Protein AF-A0A2E4WPM1-F1 (afdb_monomer_lite)

Foldseek 3Di:
DQVVLLVLLVVLQVVLVVLVVQLVVLCVVCVVDPDVPSVVSSVVSVVSSVVSNVSSVVSNCCRVPPD

Radius of gyration: 15.11 Å; chains: 1; bounding box: 34×13×42 Å

Secondary structure (DSSP, 8-state):
--HHHHHHHHHHHHHHHHHHHHHHHHHHHHHHSS-THHHHHHHHHHHHHHHHHHHHHHHHHHHHH--

Structure (mmCIF, N/CA/C/O backbone):
data_AF-A0A2E4WPM1-F1
#
_entry.id   AF-A0A2E4WPM1-F1
#
loop_
_atom_site.group_PDB
_atom_site.id
_atom_site.type_symbol
_atom_site.label_atom_id
_atom_site.label_alt_id
_atom_site.label_comp_id
_atom_site.label_asym_id
_atom_site.label_entity_id
_atom_site.label_seq_id
_atom_site.pdbx_PDB_ins_code
_atom_site.Cartn_x
_atom_site.Cartn_y
_atom_site.Cartn_z
_atom_site.occupancy
_atom_site.B_iso_or_equiv
_atom_site.auth_seq_id
_atom_site.auth_comp_id
_atom_site.auth_asym_id
_atom_site.auth_atom_id
_atom_site.pdbx_PDB_model_num
ATOM 1 N N . MET A 1 1 ? -14.210 3.026 21.327 1.00 64.00 1 MET A N 1
ATOM 2 C CA . MET A 1 1 ? -13.013 2.967 20.474 1.00 64.00 1 MET A CA 1
ATOM 3 C C . MET A 1 1 ? -12.387 1.605 20.643 1.00 64.00 1 MET A C 1
ATOM 5 O O . MET A 1 1 ? -11.906 1.280 21.727 1.00 64.00 1 MET A O 1
ATOM 9 N N . ASP A 1 2 ? -12.473 0.801 19.598 1.00 82.81 2 ASP A N 1
ATOM 10 C CA . ASP A 1 2 ? -11.999 -0.575 19.615 1.00 82.81 2 ASP A CA 1
ATOM 11 C C . ASP A 1 2 ? -10.507 -0.596 19.249 1.00 82.81 2 ASP A C 1
ATOM 13 O O . ASP A 1 2 ? -10.123 -0.464 18.085 1.00 82.81 2 ASP A O 1
ATOM 17 N N . LYS A 1 3 ? -9.643 -0.669 20.271 1.00 83.69 3 LYS A N 1
ATOM 18 C CA . LYS A 1 3 ? -8.183 -0.525 20.112 1.00 83.69 3 LYS A CA 1
ATOM 19 C C . LYS A 1 3 ? -7.587 -1.587 19.181 1.00 83.69 3 LYS A C 1
ATOM 21 O O . LYS A 1 3 ? -6.604 -1.312 18.501 1.00 83.69 3 LYS A O 1
ATOM 26 N N . ILE A 1 4 ? -8.197 -2.773 19.127 1.00 86.56 4 ILE A N 1
ATOM 27 C CA . ILE A 1 4 ? -7.742 -3.893 18.295 1.00 86.56 4 ILE A CA 1
ATOM 28 C C . ILE A 1 4 ? -8.005 -3.592 16.816 1.00 86.56 4 ILE A C 1
ATOM 30 O O . ILE A 1 4 ? -7.111 -3.729 15.981 1.00 86.56 4 ILE A O 1
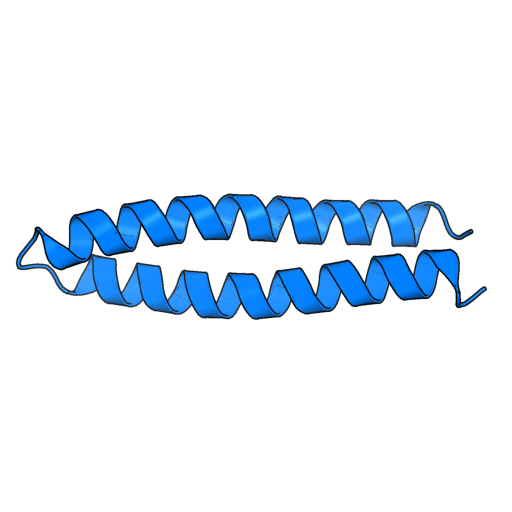ATOM 34 N N . LYS A 1 5 ? -9.210 -3.113 16.485 1.00 84.12 5 LYS A N 1
ATOM 35 C CA . LYS A 1 5 ? -9.557 -2.716 15.111 1.00 84.12 5 LYS A CA 1
ATOM 36 C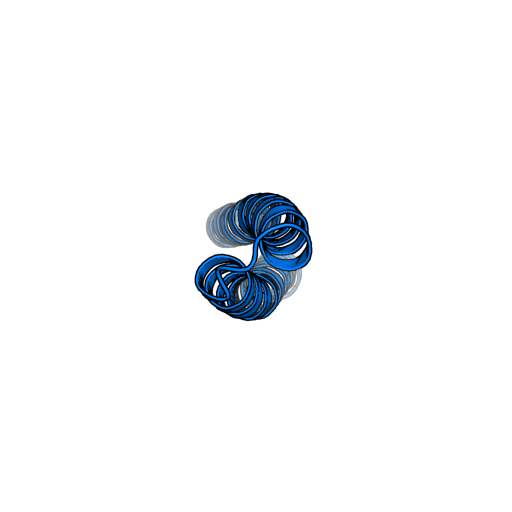 C . LYS A 1 5 ? -8.719 -1.532 14.636 1.00 84.12 5 LYS A C 1
ATOM 38 O O . LYS A 1 5 ? -8.281 -1.522 13.487 1.00 84.12 5 LYS A O 1
ATOM 43 N N . LEU A 1 6 ? -8.432 -0.583 15.530 1.00 88.50 6 LEU A N 1
ATOM 44 C CA . LEU A 1 6 ? -7.565 0.552 15.224 1.00 88.50 6 LEU A CA 1
ATOM 45 C C . LEU A 1 6 ? -6.134 0.099 14.900 1.00 88.50 6 LEU A C 1
ATOM 47 O O . LEU A 1 6 ? -5.582 0.511 13.883 1.00 88.50 6 LEU A O 1
ATOM 51 N N . ALA A 1 7 ? -5.555 -0.787 15.719 1.00 90.25 7 ALA A N 1
ATOM 52 C CA . ALA A 1 7 ? -4.226 -1.345 15.473 1.00 90.25 7 ALA A CA 1
ATOM 53 C C . ALA A 1 7 ? -4.161 -2.106 14.137 1.00 90.25 7 ALA A C 1
ATOM 55 O O . ALA A 1 7 ? -3.231 -1.901 13.358 1.00 90.25 7 ALA A O 1
ATOM 56 N N . ASN A 1 8 ? -5.184 -2.909 13.824 1.00 89.25 8 ASN A N 1
ATOM 57 C CA . ASN A 1 8 ? -5.285 -3.600 12.536 1.00 89.25 8 ASN A CA 1
ATOM 58 C C . ASN A 1 8 ? -5.388 -2.621 11.360 1.00 89.25 8 ASN A C 1
ATOM 60 O O . ASN A 1 8 ? -4.732 -2.812 10.339 1.00 89.25 8 ASN A O 1
ATOM 64 N N . GLY A 1 9 ? -6.179 -1.556 11.497 1.00 89.00 9 GLY A N 1
ATOM 65 C CA . GLY A 1 9 ? -6.300 -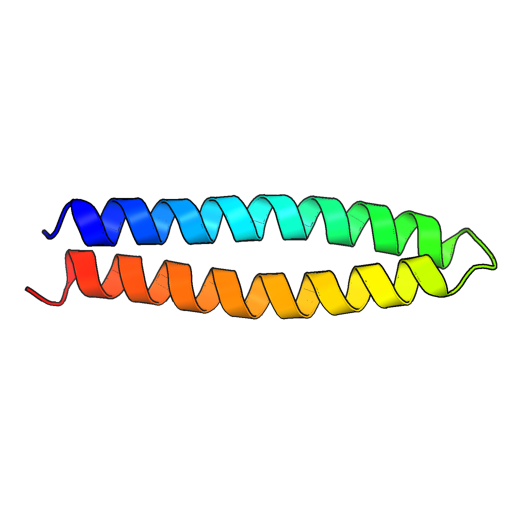0.517 10.479 1.00 89.00 9 GLY A CA 1
ATOM 66 C C . GLY A 1 9 ? -4.975 0.195 10.199 1.00 89.00 9 GLY A C 1
ATOM 67 O O . GLY A 1 9 ? -4.589 0.339 9.039 1.00 89.00 9 GLY A O 1
ATOM 68 N N . ILE A 1 10 ? -4.235 0.550 11.253 1.00 91.06 10 ILE A N 1
ATOM 69 C CA . ILE A 1 10 ? -2.887 1.126 11.139 1.00 91.06 10 ILE A CA 1
ATOM 70 C C . ILE A 1 10 ? -1.930 0.128 10.476 1.00 91.06 10 ILE A C 1
ATOM 72 O O . ILE A 1 10 ? -1.184 0.515 9.582 1.00 91.06 10 ILE A O 1
ATOM 76 N N . MET A 1 11 ? -1.982 -1.158 10.842 1.00 92.56 11 MET A N 1
ATOM 77 C CA . MET A 1 11 ? -1.164 -2.203 10.216 1.00 92.56 11 MET A CA 1
ATOM 78 C C . MET A 1 11 ? -1.405 -2.286 8.702 1.00 92.56 11 MET A C 1
ATOM 80 O O . MET A 1 11 ? -0.449 -2.328 7.931 1.00 92.56 11 MET A O 1
ATOM 84 N N . TYR A 1 12 ? -2.667 -2.264 8.263 1.00 91.94 12 TYR A N 1
ATOM 85 C CA . TYR A 1 12 ? -3.009 -2.287 6.839 1.00 91.94 12 TYR A CA 1
ATOM 86 C C . TYR A 1 12 ? -2.519 -1.040 6.092 1.00 91.94 12 TYR A C 1
ATOM 88 O O . TYR A 1 12 ? -2.014 -1.168 4.977 1.00 91.94 12 TYR A O 1
ATOM 96 N N . ILE A 1 13 ? -2.596 0.148 6.703 1.00 91.19 13 ILE A N 1
ATOM 97 C CA . ILE A 1 13 ? -2.043 1.376 6.111 1.00 91.19 13 ILE A CA 1
ATOM 98 C C . ILE A 1 13 ? -0.516 1.307 6.016 1.00 91.19 13 ILE A C 1
ATOM 100 O O . ILE A 1 13 ? 0.041 1.646 4.974 1.00 91.19 13 ILE A O 1
ATOM 104 N N . SER A 1 14 ? 0.164 0.818 7.053 1.00 92.00 14 SER A N 1
ATOM 105 C CA . SER A 1 14 ? 1.616 0.608 7.024 1.00 92.00 14 SER A CA 1
ATOM 106 C C . SER A 1 14 ? 2.024 -0.367 5.917 1.00 92.00 14 SER A C 1
ATOM 108 O O . SER A 1 14 ? 2.999 -0.124 5.206 1.00 92.00 14 SER A O 1
ATOM 110 N N . MET A 1 15 ? 1.245 -1.435 5.711 1.00 89.62 15 MET A N 1
ATOM 111 C CA . MET A 1 15 ? 1.451 -2.380 4.611 1.00 89.62 15 MET A CA 1
ATOM 112 C C . MET A 1 15 ? 1.281 -1.692 3.248 1.00 89.62 15 MET A C 1
ATOM 114 O O . MET A 1 15 ? 2.121 -1.857 2.368 1.00 89.62 15 MET A O 1
ATOM 118 N N . ALA A 1 16 ? 0.234 -0.877 3.081 1.00 90.00 16 ALA A N 1
ATOM 119 C CA . ALA A 1 16 ? 0.002 -0.117 1.853 1.00 90.00 16 ALA A CA 1
ATOM 120 C C . ALA A 1 16 ? 1.160 0.849 1.550 1.00 90.00 16 ALA A C 1
ATOM 122 O O . ALA A 1 16 ? 1.589 0.950 0.405 1.00 90.00 16 ALA A O 1
ATOM 123 N N . LEU A 1 17 ? 1.712 1.501 2.577 1.00 90.94 17 LEU A N 1
ATOM 124 C CA . LEU A 1 17 ? 2.879 2.382 2.469 1.00 90.94 17 LEU A CA 1
ATOM 125 C C . LEU A 1 17 ? 4.110 1.656 1.922 1.00 90.94 17 LEU A C 1
ATOM 127 O O . LEU A 1 17 ? 4.738 2.147 0.986 1.00 90.94 17 LEU A O 1
ATOM 131 N N . LEU A 1 18 ? 4.421 0.465 2.439 1.00 90.00 18 LEU A N 1
ATOM 132 C CA . LEU A 1 18 ? 5.513 -0.355 1.903 1.00 90.00 18 LEU A CA 1
ATOM 133 C C . LEU A 1 18 ? 5.275 -0.706 0.430 1.00 90.00 18 LEU A C 1
ATOM 135 O O . LEU A 1 18 ? 6.174 -0.549 -0.395 1.00 90.00 18 LEU A O 1
ATOM 139 N N . PHE A 1 19 ? 4.048 -1.096 0.084 1.00 89.12 19 PHE A N 1
ATOM 140 C CA . PHE A 1 19 ? 3.669 -1.391 -1.296 1.00 89.12 19 PHE A CA 1
ATOM 141 C C . PHE A 1 19 ? 3.776 -0.171 -2.226 1.00 89.12 19 PHE A C 1
ATOM 143 O O . PHE A 1 19 ? 4.173 -0.348 -3.375 1.00 89.12 19 PHE A O 1
ATOM 150 N N . ILE A 1 20 ? 3.497 1.052 -1.752 1.00 91.50 20 ILE A N 1
ATOM 151 C CA . ILE A 1 20 ? 3.703 2.298 -2.519 1.00 91.50 20 ILE A CA 1
ATOM 152 C C . ILE A 1 20 ? 5.177 2.458 -2.898 1.00 91.50 20 ILE A C 1
ATOM 154 O O . ILE A 1 20 ? 5.491 2.678 -4.070 1.00 91.50 20 ILE A O 1
ATOM 158 N N . PHE A 1 21 ? 6.093 2.303 -1.939 1.00 92.00 21 PHE A N 1
ATOM 159 C CA . PHE A 1 21 ? 7.527 2.418 -2.212 1.00 92.00 21 PHE A CA 1
ATOM 160 C C . PHE A 1 21 ? 8.025 1.312 -3.146 1.00 92.00 21 PHE A C 1
ATOM 162 O O . PHE A 1 2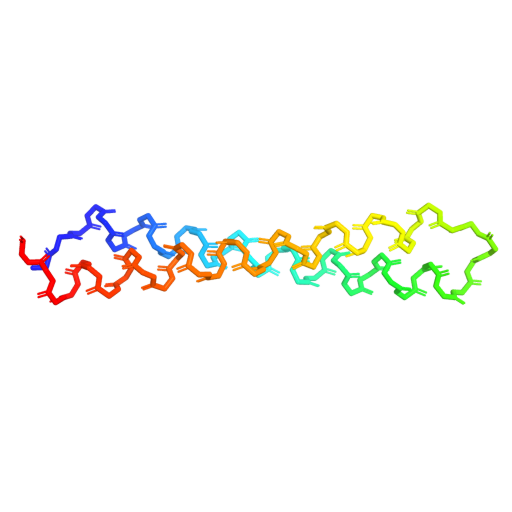1 ? 8.748 1.588 -4.105 1.00 92.00 21 PHE A O 1
ATOM 169 N N . THR A 1 22 ? 7.611 0.064 -2.914 1.00 89.56 22 THR A N 1
ATOM 170 C CA . THR A 1 22 ? 7.982 -1.064 -3.776 1.00 89.56 22 THR A CA 1
ATOM 171 C C . THR A 1 22 ? 7.437 -0.901 -5.195 1.00 89.56 22 THR A C 1
ATOM 173 O O . THR A 1 22 ? 8.161 -1.182 -6.153 1.00 89.56 22 THR A O 1
ATOM 176 N N . ALA A 1 23 ? 6.207 -0.402 -5.352 1.00 91.69 23 ALA A N 1
ATOM 177 C CA . ALA A 1 23 ? 5.630 -0.088 -6.655 1.00 91.69 23 ALA A CA 1
ATOM 178 C C . ALA A 1 23 ? 6.445 0.995 -7.367 1.00 91.69 23 ALA A C 1
ATOM 180 O O . ALA A 1 23 ? 6.853 0.787 -8.503 1.00 91.69 23 ALA A O 1
ATOM 181 N N . ALA A 1 24 ? 6.755 2.109 -6.697 1.00 90.81 24 ALA A N 1
ATOM 182 C CA . ALA A 1 24 ? 7.522 3.205 -7.288 1.00 90.81 24 ALA A CA 1
ATOM 183 C C . ALA A 1 24 ? 8.911 2.756 -7.780 1.00 90.81 24 ALA A C 1
ATOM 185 O O . ALA A 1 24 ? 9.296 3.055 -8.912 1.00 90.81 24 ALA A O 1
ATOM 186 N N . LEU A 1 25 ? 9.640 1.980 -6.968 1.00 91.12 25 LEU A N 1
ATOM 187 C CA . LEU A 1 25 ? 10.946 1.434 -7.350 1.00 91.12 25 LEU A CA 1
ATOM 188 C C . LEU A 1 25 ? 10.841 0.433 -8.511 1.00 91.12 25 LEU A C 1
ATOM 190 O O . LEU A 1 25 ? 11.676 0.452 -9.417 1.00 91.12 25 LEU A O 1
ATOM 194 N N . SER A 1 26 ? 9.814 -0.421 -8.501 1.00 89.56 26 SER A N 1
ATOM 195 C CA . SER A 1 26 ? 9.585 -1.412 -9.560 1.00 89.56 26 SER A CA 1
ATOM 196 C C . SER A 1 26 ? 9.185 -0.748 -10.877 1.00 89.56 26 SER A C 1
ATOM 198 O O . SER A 1 26 ? 9.742 -1.095 -11.913 1.00 89.56 26 SER A O 1
ATOM 200 N N . LEU A 1 27 ? 8.304 0.259 -10.848 1.00 88.56 27 LEU A N 1
ATOM 201 C CA . LEU A 1 27 ? 7.939 1.045 -12.031 1.00 88.56 27 LEU A CA 1
ATOM 202 C C . LEU A 1 27 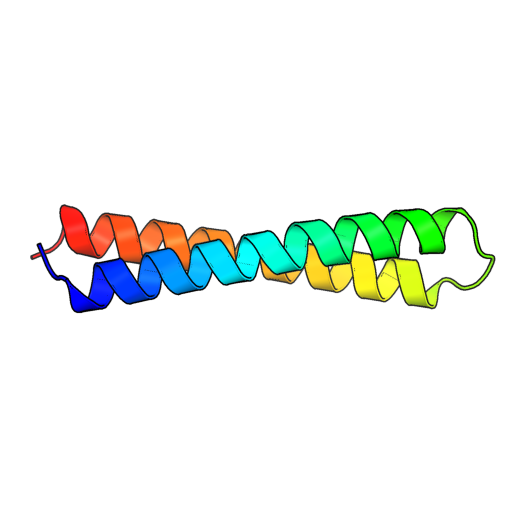? 9.157 1.790 -12.580 1.00 88.56 27 LEU A C 1
ATOM 204 O O . LEU A 1 27 ? 9.420 1.716 -13.774 1.00 88.56 27 LEU A O 1
ATOM 208 N N . SER A 1 28 ? 9.937 2.458 -11.724 1.00 89.50 28 SER A N 1
ATOM 209 C CA . SER A 1 28 ? 11.134 3.191 -12.157 1.00 89.50 28 SER A CA 1
ATOM 210 C C . SER A 1 28 ? 12.141 2.280 -12.869 1.00 89.50 28 SER A C 1
ATOM 212 O O . SER A 1 28 ? 12.623 2.618 -13.954 1.00 89.50 28 SER A O 1
ATOM 214 N N . LYS A 1 29 ? 12.409 1.089 -12.317 1.00 87.62 29 LYS A N 1
ATOM 215 C CA . LYS A 1 29 ? 13.264 0.092 -12.977 1.00 87.62 29 LYS A CA 1
ATOM 216 C C . LYS A 1 29 ? 12.628 -0.491 -14.237 1.00 87.62 29 LYS A C 1
ATOM 218 O O . LYS A 1 29 ? 13.341 -0.705 -15.213 1.00 87.62 29 LYS A O 1
ATOM 223 N N . GLY A 1 30 ? 11.318 -0.724 -14.222 1.00 87.81 30 GLY A N 1
ATOM 224 C CA . GLY A 1 30 ? 10.566 -1.288 -15.340 1.00 87.81 30 GLY A CA 1
ATOM 225 C C . GLY A 1 30 ? 10.450 -0.365 -16.549 1.00 87.81 30 GLY A C 1
ATOM 226 O O . GLY A 1 30 ? 10.453 -0.858 -17.665 1.00 87.81 30 GLY A O 1
ATOM 227 N N . PHE A 1 31 ? 10.419 0.956 -16.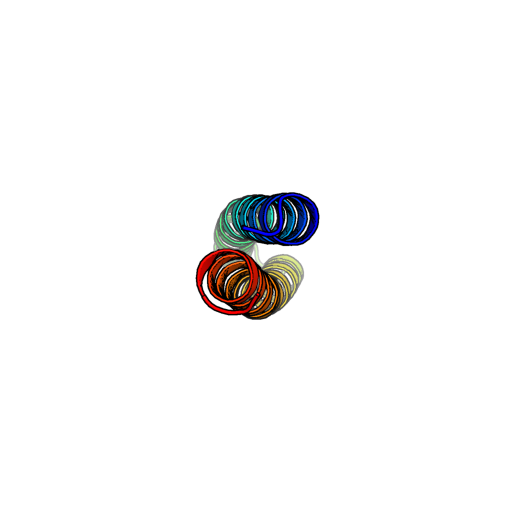358 1.00 85.50 31 PHE A N 1
ATOM 228 C CA . PHE A 1 31 ? 10.471 1.913 -17.472 1.00 85.50 31 PHE A CA 1
ATOM 229 C C . PHE A 1 31 ? 11.884 2.116 -18.033 1.00 85.50 31 PHE A C 1
ATOM 231 O O . PHE A 1 31 ? 12.028 2.574 -19.161 1.00 85.50 31 PHE A O 1
ATOM 238 N N . THR A 1 32 ? 12.920 1.792 -17.254 1.00 86.38 32 THR A N 1
ATOM 239 C CA . THR A 1 32 ? 14.328 1.968 -17.657 1.00 86.38 32 THR A CA 1
ATOM 240 C C . THR A 1 32 ? 14.929 0.695 -18.264 1.00 86.38 32 THR A C 1
ATOM 242 O O . THR A 1 32 ? 15.895 0.764 -19.017 1.00 86.38 32 THR A O 1
ATOM 245 N N . SER A 1 33 ? 14.384 -0.477 -17.934 1.00 75.88 33 SER A N 1
ATOM 246 C CA . SER A 1 33 ? 14.875 -1.777 -18.404 1.00 75.88 33 SER A CA 1
ATOM 247 C C . SER A 1 33 ? 13.942 -2.343 -19.473 1.00 75.88 33 SER A C 1
ATOM 249 O O . SER A 1 33 ? 12.732 -2.248 -19.324 1.00 75.88 33 SER A O 1
ATOM 251 N N . GLU A 1 34 ? 14.464 -3.058 -20.475 1.00 80.31 34 GLU A N 1
ATOM 252 C CA . GLU A 1 34 ? 13.639 -3.792 -21.465 1.00 80.31 34 GLU A CA 1
ATOM 253 C C . GLU A 1 34 ? 12.834 -4.961 -20.852 1.00 80.31 34 GLU A C 1
ATOM 255 O O . GLU A 1 34 ? 12.064 -5.645 -21.526 1.00 80.31 34 GLU A O 1
ATOM 260 N N . ASN A 1 35 ? 13.010 -5.218 -19.552 1.00 78.00 35 ASN A N 1
ATOM 261 C CA . ASN A 1 35 ? 12.344 -6.296 -18.845 1.00 78.00 35 ASN A CA 1
ATOM 262 C C . ASN A 1 35 ? 10.997 -5.845 -18.259 1.00 78.00 35 ASN A C 1
ATOM 264 O O . ASN A 1 35 ? 10.916 -5.317 -17.144 1.00 78.00 35 ASN A O 1
ATOM 268 N N . ASN A 1 36 ? 9.928 -6.161 -18.990 1.00 83.25 36 ASN A N 1
ATOM 269 C CA . ASN A 1 36 ? 8.542 -5.873 -18.615 1.00 83.25 36 ASN A CA 1
ATOM 270 C C . ASN A 1 36 ? 8.089 -6.524 -17.294 1.00 83.25 36 ASN A C 1
ATOM 272 O O . ASN A 1 36 ? 7.064 -6.121 -16.742 1.00 83.25 36 ASN A O 1
ATOM 276 N N . LEU A 1 37 ? 8.833 -7.493 -16.744 1.00 87.00 37 LEU A N 1
ATOM 277 C CA . LEU A 1 37 ? 8.492 -8.122 -15.462 1.00 87.00 37 LEU A CA 1
ATOM 278 C C . LEU A 1 37 ? 8.387 -7.100 -14.322 1.00 87.00 37 LEU A C 1
ATOM 280 O O . LEU A 1 37 ? 7.484 -7.201 -13.494 1.00 87.00 37 LEU A O 1
ATOM 284 N N . PHE A 1 38 ? 9.251 -6.083 -14.297 1.00 86.62 38 PHE A N 1
ATOM 285 C CA . PHE A 1 38 ? 9.216 -5.053 -13.254 1.00 86.62 38 PHE A CA 1
ATOM 286 C C . PHE A 1 38 ? 7.990 -4.136 -13.366 1.00 86.62 38 PHE A C 1
ATOM 288 O O . PHE A 1 38 ? 7.452 -3.713 -12.341 1.00 86.62 38 PHE A O 1
ATOM 295 N N . LEU A 1 39 ? 7.497 -3.890 -14.586 1.00 86.81 39 LEU A N 1
ATOM 296 C CA . LEU A 1 39 ? 6.246 -3.160 -14.809 1.00 86.81 39 LEU A CA 1
ATOM 297 C C . LEU A 1 39 ? 5.038 -3.967 -14.324 1.00 86.81 39 LEU A C 1
ATOM 299 O O . LEU A 1 39 ? 4.158 -3.412 -13.668 1.00 86.81 39 LEU A O 1
ATOM 303 N N . ILE A 1 40 ? 5.019 -5.278 -14.583 1.00 89.38 40 ILE A N 1
ATOM 304 C CA . ILE A 1 40 ? 3.944 -6.174 -14.131 1.00 89.38 40 ILE A CA 1
ATOM 305 C C . ILE A 1 40 ? 3.911 -6.245 -12.600 1.00 89.38 40 ILE A C 1
ATOM 307 O O . ILE A 1 40 ? 2.853 -6.061 -12.000 1.00 89.38 40 ILE A O 1
ATOM 311 N N . VAL A 1 41 ? 5.066 -6.449 -11.955 1.00 90.06 41 VAL A N 1
ATOM 312 C CA . VAL A 1 41 ? 5.183 -6.453 -10.484 1.00 90.06 41 VAL A CA 1
ATOM 313 C C . VAL A 1 41 ? 4.720 -5.119 -9.904 1.00 90.06 41 VAL A C 1
ATOM 315 O O . VAL A 1 41 ? 3.929 -5.089 -8.964 1.00 90.06 41 VAL A O 1
ATOM 318 N N . GLY A 1 42 ? 5.147 -4.016 -10.516 1.00 88.62 42 GLY A N 1
ATOM 319 C CA . GLY A 1 42 ? 4.697 -2.676 -10.182 1.00 88.62 42 GLY A CA 1
ATOM 320 C C . GLY A 1 42 ? 3.178 -2.503 -10.242 1.00 88.62 42 GLY A C 1
ATOM 321 O O . GLY A 1 42 ? 2.571 -2.013 -9.290 1.00 88.62 42 GLY A O 1
ATOM 322 N N . GLY A 1 43 ? 2.554 -2.956 -11.331 1.00 89.75 43 GLY A N 1
ATOM 323 C CA . GLY A 1 43 ? 1.102 -2.925 -11.513 1.00 89.75 43 GLY A CA 1
ATOM 324 C C . GLY A 1 43 ? 0.349 -3.749 -10.466 1.00 89.75 43 GLY A C 1
ATOM 325 O O . GLY A 1 43 ? -0.629 -3.271 -9.892 1.00 89.75 43 GLY A O 1
ATOM 326 N N . ILE A 1 44 ? 0.832 -4.954 -10.146 1.00 91.88 44 ILE A N 1
ATOM 327 C CA . ILE A 1 44 ? 0.251 -5.797 -9.088 1.00 91.88 44 ILE A CA 1
ATOM 328 C C . ILE A 1 44 ? 0.365 -5.105 -7.725 1.00 91.88 44 ILE A C 1
ATOM 330 O O . ILE A 1 44 ? -0.601 -5.087 -6.958 1.00 91.88 44 ILE A O 1
ATOM 334 N N . CYS A 1 45 ? 1.513 -4.487 -7.432 1.00 90.94 45 CYS A N 1
ATOM 335 C CA . CYS A 1 45 ? 1.686 -3.724 -6.202 1.00 90.94 45 CYS A CA 1
ATOM 336 C C . CYS A 1 45 ? 0.671 -2.582 -6.104 1.00 90.94 45 CYS A C 1
ATOM 338 O O . CYS A 1 45 ? 0.096 -2.403 -5.035 1.00 90.94 45 CYS A O 1
ATOM 340 N N . ILE A 1 46 ? 0.377 -1.873 -7.201 1.00 91.19 46 ILE A N 1
ATOM 341 C CA . ILE A 1 46 ? -0.633 -0.802 -7.222 1.00 91.19 46 ILE A CA 1
ATOM 342 C C . ILE A 1 46 ? -2.021 -1.317 -6.829 1.00 91.19 46 ILE A C 1
ATOM 344 O O . ILE A 1 46 ? -2.681 -0.711 -5.984 1.00 91.19 46 ILE A O 1
ATOM 348 N N . VAL A 1 47 ? -2.451 -2.462 -7.363 1.00 92.62 47 VAL A N 1
ATOM 349 C CA . VAL A 1 47 ? -3.726 -3.088 -6.964 1.00 92.62 47 VAL A CA 1
ATOM 350 C C . VAL A 1 47 ? -3.723 -3.436 -5.470 1.00 92.62 47 VAL A C 1
ATOM 352 O O . VAL A 1 47 ? -4.704 -3.184 -4.766 1.00 92.62 47 VAL A O 1
ATOM 355 N N . GLY A 1 48 ? -2.596 -3.942 -4.962 1.00 90.75 48 GLY A N 1
ATOM 356 C CA . GLY A 1 48 ? -2.394 -4.200 -3.536 1.00 90.75 48 GLY A CA 1
ATOM 357 C C . GLY A 1 48 ? -2.544 -2.946 -2.667 1.00 90.75 48 GLY A C 1
ATOM 358 O O . GLY A 1 48 ? -3.193 -3.009 -1.623 1.00 90.75 48 GLY A O 1
ATOM 359 N N . ILE A 1 49 ? -2.019 -1.797 -3.111 1.00 91.88 49 ILE A N 1
ATOM 360 C CA . ILE A 1 49 ? -2.141 -0.509 -2.401 1.00 91.88 49 ILE A CA 1
ATOM 361 C C . ILE A 1 49 ? -3.610 -0.126 -2.237 1.00 91.88 49 ILE A C 1
ATOM 363 O O . ILE A 1 49 ? -4.023 0.216 -1.130 1.00 91.88 49 ILE A O 1
ATOM 367 N N . PHE A 1 50 ? -4.411 -0.211 -3.303 1.00 91.50 50 PHE A N 1
ATOM 368 C CA . PHE A 1 50 ? -5.836 0.119 -3.229 1.00 91.50 50 PHE A CA 1
ATOM 369 C C . PHE A 1 50 ? -6.589 -0.811 -2.276 1.00 91.50 50 PHE A C 1
ATOM 371 O O . PHE A 1 50 ? -7.382 -0.340 -1.460 1.00 91.50 50 PHE A O 1
ATOM 378 N N . TYR A 1 51 ? -6.306 -2.115 -2.320 1.00 92.44 51 TYR A N 1
ATOM 379 C CA . TYR A 1 51 ? -6.939 -3.086 -1.430 1.00 92.44 51 TYR A CA 1
ATOM 380 C C . TYR A 1 51 ? -6.587 -2.845 0.046 1.00 92.44 51 TYR A C 1
ATOM 382 O O . TYR A 1 51 ? -7.478 -2.743 0.895 1.00 92.44 51 TYR A O 1
ATOM 390 N N . PHE A 1 52 ? -5.296 -2.714 0.364 1.00 91.44 52 PHE A N 1
ATOM 391 C CA . PHE A 1 52 ? -4.841 -2.482 1.736 1.00 91.44 52 PHE A CA 1
ATOM 392 C C . PHE A 1 52 ? -5.227 -1.095 2.253 1.00 91.44 52 PHE A C 1
ATOM 394 O O . PHE A 1 52 ? -5.631 -0.974 3.407 1.00 91.44 52 PHE A O 1
ATOM 401 N N . GLY A 1 53 ? -5.176 -0.070 1.403 1.00 91.50 53 GLY A N 1
ATOM 402 C CA . GLY A 1 53 ? -5.599 1.288 1.735 1.00 91.50 53 GLY A CA 1
ATOM 403 C C . GLY A 1 53 ? -7.091 1.366 2.053 1.00 91.50 53 GLY A C 1
ATOM 404 O O . GLY A 1 53 ? -7.461 1.921 3.087 1.00 91.50 53 GLY A O 1
ATOM 405 N N . TYR A 1 54 ? -7.942 0.745 1.226 1.00 91.75 54 TYR A N 1
ATOM 406 C CA . TYR A 1 54 ? -9.379 0.657 1.490 1.00 91.75 54 TYR A CA 1
ATOM 407 C C . TYR A 1 54 ? -9.651 -0.082 2.804 1.00 91.75 54 TYR A C 1
ATOM 409 O O . TYR A 1 54 ? -10.265 0.473 3.711 1.00 91.75 54 TYR A O 1
ATOM 417 N N . LYS A 1 55 ? -9.111 -1.297 2.960 1.00 90.44 55 LYS A N 1
ATOM 418 C CA . LYS A 1 55 ? -9.329 -2.123 4.157 1.00 90.44 55 LYS A CA 1
ATOM 419 C C . LYS A 1 55 ? -8.801 -1.466 5.438 1.00 90.44 55 LYS A C 1
ATOM 421 O O . LYS A 1 55 ? -9.426 -1.584 6.497 1.00 90.44 55 LYS A O 1
ATOM 426 N N . GLY A 1 56 ? -7.668 -0.770 5.342 1.00 90.94 56 GLY A N 1
ATOM 427 C CA . GLY A 1 56 ? -7.079 0.014 6.422 1.00 90.94 56 GLY A CA 1
ATOM 428 C C . GLY A 1 56 ? -7.976 1.175 6.834 1.00 90.94 56 GLY A C 1
ATOM 429 O O . GLY A 1 56 ? -8.357 1.253 8.000 1.00 90.94 56 GLY A O 1
ATOM 430 N N . MET A 1 57 ? -8.398 2.013 5.880 1.00 90.56 57 MET A N 1
ATOM 431 C CA . MET A 1 57 ? -9.327 3.115 6.152 1.00 90.56 57 MET A CA 1
ATOM 432 C C . MET A 1 57 ? -10.653 2.626 6.733 1.00 90.56 57 MET A C 1
ATOM 434 O O . MET A 1 57 ? -11.103 3.175 7.735 1.00 90.56 57 MET A O 1
ATOM 438 N N . THR A 1 58 ? -11.256 1.573 6.175 1.00 90.75 58 THR A N 1
ATOM 439 C CA . THR A 1 58 ? -12.514 1.023 6.700 1.00 90.75 58 THR A CA 1
ATOM 440 C C . THR A 1 58 ? -12.345 0.504 8.127 1.00 90.75 58 THR A C 1
ATOM 442 O O . THR A 1 58 ? -13.185 0.795 8.969 1.00 90.75 58 THR A O 1
ATOM 445 N N . SER A 1 59 ? -11.244 -0.191 8.441 1.00 89.56 59 SER A N 1
ATOM 446 C CA . SER A 1 59 ? -10.984 -0.680 9.807 1.00 89.56 59 SER A CA 1
ATOM 447 C C . SER A 1 59 ? -10.773 0.456 10.807 1.00 89.56 59 SER A C 1
ATOM 449 O O . SER A 1 59 ? -11.228 0.356 11.945 1.00 89.56 59 SER A O 1
ATOM 451 N N . ILE A 1 60 ? -10.106 1.540 10.397 1.00 90.44 60 ILE A N 1
ATOM 452 C CA . ILE A 1 60 ? -9.939 2.736 11.233 1.00 90.44 60 ILE A CA 1
ATOM 453 C C . ILE A 1 60 ? -11.296 3.403 11.464 1.00 90.44 60 ILE A C 1
ATOM 455 O O . ILE A 1 60 ? -11.657 3.664 12.609 1.00 90.44 60 ILE A O 1
ATOM 459 N N . LEU A 1 61 ? -12.070 3.636 10.401 1.00 88.81 61 LEU A N 1
ATOM 460 C CA . LEU A 1 61 ? -13.395 4.246 10.499 1.00 88.81 61 LEU A CA 1
ATOM 461 C C . LEU A 1 61 ? -14.337 3.409 11.364 1.00 88.81 61 LEU A C 1
ATOM 463 O O . LEU A 1 61 ? -14.986 3.961 12.247 1.00 88.81 61 LEU A O 1
ATOM 467 N N . ASP A 1 62 ? -14.367 2.090 11.184 1.00 89.81 62 ASP A N 1
ATOM 468 C CA . ASP A 1 62 ? -15.155 1.209 12.041 1.00 89.81 62 ASP A CA 1
ATOM 469 C C . ASP A 1 62 ? -14.653 1.268 13.493 1.00 89.81 62 ASP A C 1
ATOM 471 O O . ASP A 1 62 ? -15.469 1.370 14.395 1.00 89.81 62 ASP A O 1
ATOM 475 N N . ALA A 1 63 ? -13.343 1.313 13.759 1.00 87.56 63 ALA A N 1
ATOM 476 C CA . ALA A 1 63 ? -12.819 1.415 15.129 1.00 87.56 63 ALA A CA 1
ATOM 477 C C . ALA A 1 63 ? -13.224 2.708 15.871 1.00 87.56 63 ALA A C 1
ATOM 479 O O . ALA A 1 63 ? -13.336 2.706 17.108 1.00 87.56 63 ALA A O 1
ATOM 480 N N . PHE A 1 64 ? -13.409 3.804 15.127 1.00 84.75 64 PHE A N 1
ATOM 481 C CA . PHE A 1 64 ? -13.817 5.109 15.652 1.00 84.75 64 PHE A CA 1
ATOM 482 C C . PHE A 1 64 ? -15.337 5.276 15.727 1.00 84.75 64 PHE A C 1
ATOM 484 O O . PHE A 1 64 ? -15.838 5.760 16.742 1.00 84.75 64 PHE A O 1
ATOM 491 N N . PHE A 1 65 ? -16.062 4.879 14.681 1.00 85.94 65 PHE A N 1
ATOM 492 C CA . PHE A 1 65 ? -17.477 5.208 14.497 1.00 85.94 65 PHE A CA 1
ATOM 493 C C . PHE A 1 65 ? -18.431 4.034 14.729 1.00 85.94 65 PHE A C 1
ATOM 495 O O . PHE A 1 65 ? -19.591 4.270 15.065 1.00 85.94 65 PHE A O 1
ATOM 502 N N . LYS A 1 66 ? -17.977 2.782 14.602 1.00 67.69 66 LYS A N 1
ATOM 503 C CA . LYS A 1 66 ? -18.789 1.603 14.926 1.00 67.69 66 LYS A CA 1
ATOM 504 C C . LYS A 1 66 ? -18.304 0.963 16.219 1.00 67.69 66 LYS A C 1
ATOM 506 O O . LYS A 1 66 ? -17.220 0.391 16.299 1.00 67.69 66 LYS A O 1
ATOM 511 N N . LYS A 1 67 ? -19.130 1.100 17.253 1.00 55.81 67 LYS A N 1
ATOM 512 C CA . LYS A 1 67 ? -18.903 0.465 18.550 1.00 55.81 67 LYS A CA 1
ATOM 513 C C . LYS A 1 67 ? -18.965 -1.054 18.415 1.00 55.81 67 LYS A C 1
ATOM 515 O O . LYS A 1 67 ? -19.950 -1.537 17.817 1.00 55.81 67 LYS A O 1
#

pLDDT: mean 87.68, std 6.47, range [55.81, 92.62]

Sequence (67 aa):
MDKIKLANGIMYISMALLFIFTAALSLSKGFTSENNLFLIVGGICIVGIFYFGYKGMTSILDAFFKK